Protein AF-A0A7K4AYM3-F1 (afdb_monomer_lite)

pLDDT: mean 70.05, std 12.43, range [46.91, 89.94]

Secondary structure (DSSP, 8-state):
--HHHHHHHHHHHHHHHHTT----S-----------PPPPPTTS----PPPPTTTT--

Radius of gyration: 22.33 Å; chains: 1; bounding box: 35×38×54 Å

Structure (mmCIF, N/CA/C/O backbone):
data_AF-A0A7K4AYM3-F1
#
_entry.id   AF-A0A7K4AYM3-F1
#
loop_
_atom_site.group_PDB
_atom_site.id
_atom_site.type_symbol
_atom_site.label_atom_id
_atom_site.label_alt_id
_atom_site.label_comp_id
_atom_site.label_asym_id
_atom_site.label_entity_id
_atom_site.label_seq_id
_atom_site.pdbx_PDB_ins_code
_atom_site.Cartn_x
_atom_site.Cartn_y
_atom_site.Cartn_z
_atom_site.occupancy
_atom_site.B_iso_or_equiv
_atom_site.auth_seq_id
_atom_site.auth_comp_id
_atom_site.auth_asym_id
_atom_site.auth_atom_id
_atom_site.pdbx_PDB_model_num
ATOM 1 N N . MET A 1 1 ? 0.664 -6.454 -44.457 1.00 62.31 1 MET A N 1
ATOM 2 C CA . MET A 1 1 ? 0.103 -6.671 -43.103 1.00 62.31 1 MET A CA 1
ATOM 3 C C . MET A 1 1 ? 1.182 -6.842 -42.032 1.00 62.31 1 MET A C 1
ATOM 5 O O . MET A 1 1 ? 0.956 -6.402 -40.920 1.00 62.31 1 MET A O 1
ATOM 9 N N . PHE A 1 2 ? 2.364 -7.389 -42.350 1.00 60.19 2 PHE A N 1
ATOM 10 C CA . PHE A 1 2 ? 3.447 -7.591 -41.369 1.00 60.19 2 PHE A CA 1
ATOM 11 C C . PHE A 1 2 ? 4.208 -6.325 -40.937 1.00 60.19 2 PHE A C 1
ATOM 13 O O . PHE A 1 2 ? 4.798 -6.329 -39.866 1.00 60.19 2 PHE A O 1
ATOM 20 N N . LYS A 1 3 ? 4.173 -5.244 -41.733 1.00 63.84 3 LYS A N 1
ATOM 21 C CA . LYS A 1 3 ? 4.864 -3.975 -41.433 1.00 63.84 3 LYS A CA 1
ATOM 22 C C . LYS A 1 3 ? 4.419 -3.403 -40.073 1.00 63.84 3 LYS A C 1
ATOM 24 O O . LYS A 1 3 ? 5.234 -3.270 -39.180 1.00 63.84 3 LYS A O 1
ATOM 29 N N . ASN A 1 4 ? 3.103 -3.299 -39.864 1.00 64.44 4 ASN A N 1
ATOM 30 C CA . ASN A 1 4 ? 2.498 -2.785 -38.629 1.00 64.44 4 ASN A CA 1
ATOM 31 C C . ASN A 1 4 ? 2.830 -3.607 -37.368 1.00 64.44 4 ASN A C 1
ATOM 33 O O . ASN A 1 4 ? 2.843 -3.064 -36.272 1.00 64.44 4 ASN A O 1
ATOM 37 N N . ILE A 1 5 ? 3.054 -4.920 -37.507 1.00 70.06 5 ILE A N 1
ATOM 38 C CA . ILE A 1 5 ? 3.395 -5.798 -36.374 1.00 70.06 5 ILE A CA 1
ATOM 39 C C . ILE A 1 5 ? 4.861 -5.608 -35.980 1.00 70.06 5 ILE A C 1
ATOM 41 O O . ILE A 1 5 ? 5.182 -5.590 -34.795 1.00 70.06 5 ILE A O 1
ATOM 45 N N . ILE A 1 6 ? 5.742 -5.458 -36.971 1.00 69.00 6 ILE A N 1
ATOM 46 C CA . ILE A 1 6 ? 7.166 -5.205 -36.741 1.00 69.00 6 ILE A CA 1
ATOM 47 C C . ILE A 1 6 ? 7.348 -3.809 -36.138 1.00 69.00 6 ILE A C 1
ATOM 49 O O . ILE A 1 6 ? 8.061 -3.681 -35.149 1.00 69.00 6 ILE A O 1
ATOM 53 N N . ASP A 1 7 ? 6.652 -2.800 -36.667 1.00 67.75 7 ASP A N 1
ATOM 54 C CA . ASP A 1 7 ? 6.722 -1.422 -36.169 1.00 67.75 7 ASP A CA 1
ATOM 55 C C . ASP A 1 7 ? 6.259 -1.333 -34.698 1.00 67.75 7 ASP A C 1
ATOM 57 O O . ASP A 1 7 ? 6.967 -0.774 -33.862 1.00 67.75 7 ASP A O 1
ATOM 61 N N . LEU A 1 8 ? 5.152 -2.003 -34.341 1.00 67.94 8 LEU A N 1
ATOM 62 C CA . LEU A 1 8 ? 4.680 -2.096 -32.952 1.00 67.94 8 LEU A CA 1
ATOM 63 C C . LEU A 1 8 ? 5.665 -2.857 -32.043 1.00 67.94 8 LEU A C 1
ATOM 65 O O . LEU A 1 8 ? 5.860 -2.495 -30.885 1.00 67.94 8 LEU A O 1
ATOM 69 N N . GLY A 1 9 ? 6.311 -3.906 -32.560 1.00 66.44 9 GLY A N 1
ATOM 70 C CA . GLY A 1 9 ? 7.335 -4.655 -31.830 1.00 66.44 9 GLY A CA 1
ATOM 71 C C . GLY A 1 9 ? 8.600 -3.835 -31.555 1.00 66.44 9 GLY A C 1
ATOM 72 O O . GLY A 1 9 ? 9.199 -3.979 -30.490 1.00 66.44 9 GLY A O 1
ATOM 73 N N . VAL A 1 10 ? 8.999 -2.956 -32.476 1.00 69.94 10 VAL A N 1
ATOM 74 C CA . VAL A 1 10 ? 10.147 -2.052 -32.293 1.00 69.94 10 VAL A CA 1
ATOM 75 C C . VAL A 1 10 ? 9.821 -0.961 -31.270 1.00 69.94 10 VAL A C 1
ATOM 77 O O . VAL A 1 10 ? 10.630 -0.725 -30.375 1.00 69.94 10 VAL A O 1
ATOM 80 N N . GLU A 1 11 ? 8.629 -0.358 -31.334 1.00 64.06 11 GLU A N 1
ATOM 81 C CA . GLU A 1 11 ? 8.192 0.658 -30.361 1.00 64.06 11 GLU A CA 1
ATOM 82 C C . GLU A 1 11 ? 8.112 0.113 -28.926 1.00 64.06 11 GLU A C 1
ATOM 84 O O . GLU A 1 11 ? 8.563 0.776 -27.990 1.00 64.06 11 GLU A O 1
ATOM 89 N N . ILE A 1 12 ? 7.597 -1.110 -28.737 1.00 68.38 12 ILE A N 1
ATOM 90 C CA . ILE A 1 12 ? 7.494 -1.736 -27.408 1.00 68.38 12 ILE A CA 1
ATOM 91 C C . ILE A 1 12 ? 8.880 -1.979 -26.796 1.00 68.38 12 ILE A C 1
ATOM 93 O O . ILE A 1 12 ? 9.082 -1.682 -25.620 1.00 68.38 12 ILE A O 1
ATOM 97 N N . ASN A 1 13 ? 9.843 -2.488 -27.572 1.00 59.28 13 ASN A N 1
ATOM 98 C CA . ASN A 1 13 ? 11.192 -2.746 -27.058 1.00 59.28 13 ASN A CA 1
ATOM 99 C C . ASN A 1 13 ? 11.915 -1.440 -26.683 1.00 59.28 13 ASN A C 1
ATOM 101 O O . ASN A 1 13 ? 12.495 -1.359 -25.601 1.00 59.28 13 ASN A O 1
ATOM 105 N N . LEU A 1 14 ? 11.797 -0.396 -27.513 1.00 62.62 14 LEU A N 1
ATOM 106 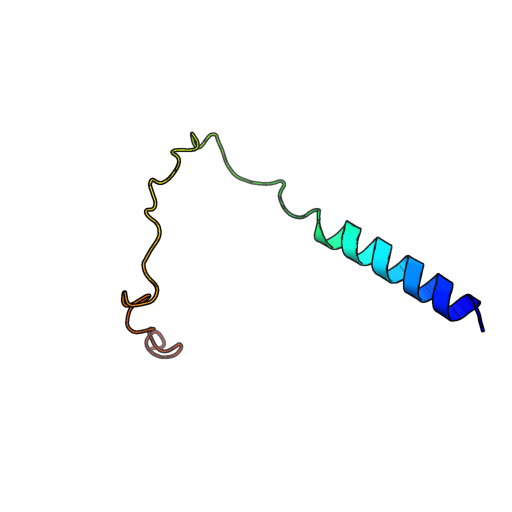C CA . LEU A 1 14 ? 12.376 0.923 -27.225 1.00 62.62 14 LEU A CA 1
ATOM 107 C C . LEU A 1 14 ? 11.763 1.565 -25.964 1.00 62.62 14 LEU A C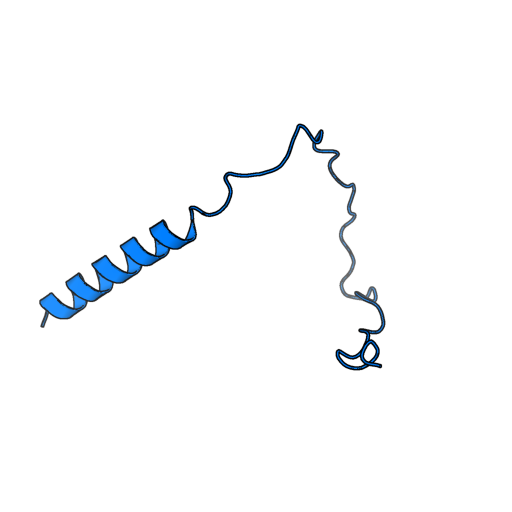 1
ATOM 109 O O . LEU A 1 14 ? 12.470 2.174 -25.163 1.00 62.62 14 LEU A O 1
ATOM 113 N N . GLY A 1 15 ? 10.448 1.416 -25.765 1.00 60.31 15 GLY A N 1
ATOM 114 C CA . GLY A 1 15 ? 9.748 1.929 -24.583 1.00 60.31 15 GLY A CA 1
ATOM 115 C C . GLY A 1 15 ? 10.130 1.218 -23.278 1.00 60.31 15 GLY A C 1
ATOM 116 O O . GLY A 1 15 ? 10.176 1.857 -22.226 1.00 60.31 15 GLY A O 1
ATOM 117 N N . VAL A 1 16 ? 10.439 -0.083 -23.337 1.00 60.28 16 VAL A N 1
ATOM 118 C CA . VAL A 1 16 ? 10.911 -0.861 -22.177 1.00 60.28 16 VAL A CA 1
ATOM 119 C C . VAL A 1 16 ? 12.332 -0.452 -21.778 1.00 60.28 16 VAL A C 1
ATOM 121 O O . VAL A 1 16 ? 12.579 -0.266 -20.588 1.00 60.28 16 VAL A O 1
ATOM 124 N N . GLU A 1 17 ? 13.232 -0.227 -22.740 1.00 59.34 17 GLU A N 1
ATOM 125 C CA . GLU A 1 17 ? 14.591 0.276 -22.466 1.00 59.34 17 GLU A CA 1
ATOM 126 C C . GLU A 1 17 ? 14.589 1.711 -21.907 1.00 59.34 17 GLU A C 1
ATOM 128 O O . GLU A 1 17 ? 15.369 2.042 -21.010 1.00 59.34 17 GLU A O 1
ATOM 133 N N . PHE A 1 18 ? 13.680 2.574 -22.376 1.00 57.19 18 PHE A N 1
ATOM 134 C CA . PHE A 1 18 ? 13.602 3.962 -21.903 1.00 57.19 18 PHE A CA 1
ATOM 135 C C . PHE A 1 18 ? 13.121 4.072 -20.444 1.00 57.19 18 PHE A C 1
ATOM 137 O O . PHE A 1 18 ? 13.503 4.994 -19.724 1.00 57.19 18 PHE A O 1
ATOM 144 N N . MET A 1 19 ? 12.324 3.110 -19.967 1.00 59.16 19 MET A N 1
ATOM 145 C CA . MET A 1 19 ? 11.811 3.100 -18.593 1.00 59.16 19 MET A CA 1
ATOM 146 C C . MET A 1 19 ? 12.851 2.633 -17.554 1.00 59.16 19 MET A C 1
ATOM 148 O O . MET A 1 19 ? 12.641 2.820 -16.356 1.00 59.16 19 MET A O 1
ATOM 152 N N . THR A 1 20 ? 13.988 2.072 -17.984 1.00 60.38 20 THR A N 1
ATOM 153 C CA . THR A 1 20 ? 15.022 1.516 -17.090 1.00 60.38 20 THR A CA 1
ATOM 154 C C . THR A 1 20 ? 16.182 2.465 -16.747 1.00 60.38 20 THR A C 1
ATOM 156 O O . THR A 1 20 ? 17.060 2.072 -15.985 1.00 60.38 20 THR A O 1
ATOM 159 N N . HIS A 1 21 ? 16.191 3.721 -17.218 1.00 52.94 21 HIS A N 1
ATOM 160 C CA . HIS A 1 21 ? 17.323 4.660 -17.048 1.00 52.94 21 HIS A CA 1
ATOM 161 C C . HIS A 1 21 ? 17.043 5.903 -16.176 1.00 52.94 21 HIS A C 1
ATOM 163 O O . HIS A 1 21 ? 17.521 6.996 -16.466 1.00 52.94 21 HIS A O 1
ATOM 169 N N . HIS A 1 22 ? 16.314 5.767 -15.065 1.00 52.69 22 HIS A N 1
ATOM 170 C CA . HIS A 1 22 ? 16.155 6.860 -14.092 1.00 52.69 22 HIS A CA 1
ATOM 171 C C . HIS A 1 22 ? 16.632 6.457 -12.692 1.00 52.69 22 HIS A C 1
ATOM 173 O O . HIS A 1 22 ? 15.816 6.252 -11.797 1.00 52.69 22 H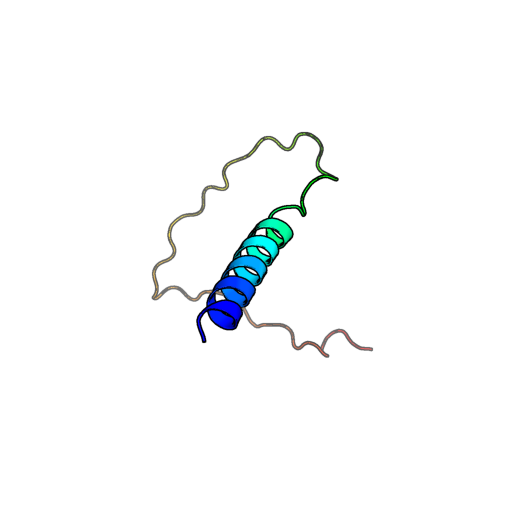IS A O 1
ATOM 179 N N . ASN A 1 23 ? 17.952 6.357 -12.476 1.00 52.97 23 ASN A N 1
ATOM 180 C CA . ASN A 1 23 ? 18.510 6.504 -11.124 1.00 52.97 23 ASN A CA 1
ATOM 181 C C . ASN A 1 23 ? 20.028 6.764 -11.091 1.00 52.97 23 ASN A C 1
ATOM 183 O O . ASN A 1 23 ? 20.788 6.003 -10.504 1.00 52.97 23 ASN A O 1
ATOM 187 N N . GLU A 1 24 ? 20.492 7.855 -11.690 1.00 54.72 24 GLU A N 1
ATOM 188 C CA . GLU A 1 24 ? 21.837 8.370 -11.413 1.00 54.72 24 GLU A CA 1
ATOM 189 C C . GLU A 1 24 ? 21.719 9.832 -11.007 1.00 54.72 24 GLU A C 1
ATOM 191 O O . GLU A 1 24 ? 21.835 10.712 -11.842 1.00 54.72 24 GLU A O 1
ATOM 196 N N . GLU A 1 25 ? 21.385 10.085 -9.737 1.00 55.19 25 GLU A N 1
ATOM 197 C CA . GLU A 1 25 ? 21.861 11.241 -8.963 1.00 55.19 25 GLU A CA 1
ATOM 198 C C . GLU A 1 25 ? 21.246 11.212 -7.548 1.00 55.19 25 GLU A C 1
ATOM 200 O O . GLU A 1 25 ? 20.047 11.412 -7.365 1.00 55.19 25 GLU A O 1
ATOM 205 N N . LYS A 1 26 ? 22.123 11.043 -6.543 1.00 52.09 26 LYS A N 1
ATOM 206 C CA . LYS A 1 26 ? 21.913 11.014 -5.074 1.00 52.09 26 LYS A CA 1
ATOM 207 C C . LYS A 1 26 ? 21.679 9.634 -4.442 1.00 52.09 26 LYS A C 1
ATOM 209 O O . LYS A 1 26 ? 20.545 9.250 -4.184 1.00 52.09 26 LYS A O 1
ATOM 214 N N . LYS A 1 27 ? 22.754 9.044 -3.908 1.00 46.91 27 LYS A N 1
ATOM 215 C CA . LYS A 1 27 ? 22.947 9.006 -2.445 1.00 46.91 27 LYS A CA 1
ATOM 216 C C . LYS A 1 27 ? 24.372 8.594 -2.088 1.00 46.91 27 LYS A C 1
ATOM 218 O O . LYS A 1 27 ? 24.853 7.552 -2.510 1.00 46.91 27 LYS A O 1
ATOM 223 N N . ALA A 1 28 ? 25.023 9.431 -1.288 1.00 52.31 28 ALA A N 1
ATOM 224 C CA . ALA A 1 28 ? 26.215 9.069 -0.546 1.00 52.31 28 ALA A CA 1
ATOM 225 C C . ALA A 1 28 ? 25.964 7.794 0.276 1.00 52.31 28 ALA A C 1
ATOM 227 O O . ALA A 1 28 ? 24.906 7.670 0.893 1.00 52.31 28 ALA A O 1
ATOM 228 N N . GLU A 1 29 ? 26.944 6.893 0.242 1.00 53.69 29 GLU A N 1
ATOM 229 C CA . GLU A 1 29 ? 27.241 5.803 1.178 1.00 53.69 29 GLU A CA 1
ATOM 230 C C . GLU A 1 29 ? 26.260 5.669 2.362 1.00 53.69 29 GLU A C 1
ATOM 232 O O . GLU A 1 29 ? 26.521 6.109 3.480 1.00 53.69 29 GLU A O 1
ATOM 237 N N . SER A 1 30 ? 25.106 5.041 2.131 1.00 56.12 30 SER A N 1
ATOM 238 C CA . SER A 1 30 ? 24.315 4.464 3.212 1.00 56.12 30 SER A CA 1
ATOM 239 C C . SER A 1 30 ? 24.632 2.984 3.230 1.00 56.12 30 SER A C 1
ATOM 241 O O . SER A 1 30 ? 24.192 2.266 2.337 1.00 56.12 30 SER A O 1
ATOM 243 N N . LYS A 1 31 ? 25.411 2.544 4.224 1.00 57.19 31 LYS A N 1
ATOM 244 C CA . LYS A 1 31 ? 25.517 1.128 4.589 1.00 57.19 31 LYS A CA 1
ATOM 245 C C . LYS A 1 31 ? 24.111 0.535 4.533 1.00 57.19 31 LYS A C 1
ATOM 247 O O . LYS A 1 31 ? 23.217 1.050 5.204 1.00 57.19 31 LYS A O 1
ATOM 252 N N . GLU A 1 32 ? 23.920 -0.466 3.684 1.00 61.62 32 GLU A N 1
ATOM 253 C CA . GLU A 1 32 ? 22.678 -1.224 3.584 1.00 61.62 32 GLU A CA 1
ATOM 254 C C . GLU A 1 32 ? 22.492 -1.976 4.903 1.00 61.62 32 GLU A C 1
ATOM 256 O O . GLU A 1 32 ? 22.915 -3.115 5.077 1.00 61.62 32 GLU A O 1
ATOM 261 N N . GLU A 1 33 ? 21.942 -1.291 5.900 1.00 70.19 33 GLU A N 1
ATOM 262 C CA . GLU A 1 33 ? 21.427 -1.933 7.094 1.00 70.19 33 GLU A CA 1
ATOM 263 C C . GLU A 1 33 ? 20.161 -2.663 6.644 1.00 70.19 33 GLU A C 1
ATOM 265 O O . GLU A 1 33 ? 19.105 -2.049 6.475 1.00 70.19 33 GLU A O 1
ATOM 270 N N . GLU A 1 34 ? 20.299 -3.958 6.338 1.00 72.62 34 GLU A N 1
ATOM 271 C CA . GLU A 1 34 ? 19.166 -4.823 6.019 1.00 72.62 34 GLU A CA 1
ATOM 272 C C . GLU A 1 34 ? 18.129 -4.686 7.136 1.00 72.62 34 GLU A C 1
ATOM 274 O O . GLU A 1 34 ? 18.327 -5.123 8.275 1.00 72.62 34 GLU A O 1
ATOM 279 N N . ALA A 1 35 ? 17.016 -4.028 6.814 1.00 76.75 35 ALA A N 1
ATOM 280 C CA . ALA A 1 35 ? 15.913 -3.886 7.739 1.00 76.75 35 ALA A CA 1
ATOM 281 C C . ALA A 1 35 ? 15.376 -5.288 8.040 1.00 76.75 35 ALA A C 1
ATOM 283 O O . ALA A 1 35 ? 14.852 -5.970 7.159 1.00 76.75 35 ALA A O 1
ATOM 284 N N . LYS A 1 36 ? 15.509 -5.721 9.296 1.00 77.31 36 LYS A N 1
ATOM 285 C CA . LYS A 1 36 ? 14.950 -6.988 9.775 1.00 77.31 36 LYS A CA 1
ATOM 286 C C . LYS A 1 36 ? 13.430 -6.862 9.809 1.00 77.31 36 LYS A C 1
ATOM 288 O O . LYS A 1 36 ? 12.862 -6.444 10.814 1.00 77.31 36 LYS A O 1
ATOM 293 N N . VAL A 1 37 ? 12.782 -7.159 8.688 1.00 81.94 37 VAL A N 1
ATOM 294 C CA . VAL A 1 37 ? 11.323 -7.165 8.579 1.00 81.94 37 VAL A CA 1
ATOM 295 C C . VAL A 1 37 ? 10.850 -8.608 8.625 1.00 81.94 37 VAL A C 1
ATOM 297 O O . VAL A 1 37 ? 11.167 -9.408 7.748 1.00 81.94 37 VAL A O 1
ATOM 300 N N . GLU A 1 38 ? 10.089 -8.940 9.661 1.00 83.88 38 GLU A N 1
ATOM 301 C CA . GLU A 1 38 ? 9.452 -10.248 9.771 1.00 83.88 38 GLU A CA 1
ATOM 302 C C . GLU A 1 38 ? 8.236 -10.347 8.828 1.00 83.88 38 GLU A C 1
ATOM 304 O O . GLU A 1 38 ? 7.521 -9.355 8.630 1.00 83.88 38 GLU A O 1
ATOM 309 N N . PRO A 1 39 ? 7.971 -11.525 8.228 1.00 87.50 39 PRO A N 1
ATOM 310 C CA . PRO A 1 39 ? 6.775 -11.737 7.421 1.00 87.50 39 PRO A CA 1
ATOM 311 C C . PRO A 1 39 ? 5.493 -11.547 8.240 1.00 87.50 39 PRO A C 1
ATOM 313 O O . PRO A 1 39 ? 5.262 -12.235 9.227 1.00 87.50 39 PRO A O 1
ATOM 316 N N . ILE A 1 40 ? 4.625 -10.646 7.786 1.00 84.38 40 ILE A N 1
ATOM 317 C CA . ILE A 1 40 ? 3.359 -10.314 8.454 1.00 84.38 40 ILE A CA 1
ATOM 318 C C . ILE A 1 40 ? 2.281 -11.335 8.062 1.00 84.38 40 ILE A C 1
ATOM 320 O O . ILE A 1 40 ? 2.007 -11.500 6.863 1.00 84.38 40 ILE A O 1
ATOM 324 N N . HIS A 1 41 ? 1.597 -11.958 9.025 1.00 88.31 41 HIS A N 1
ATOM 325 C CA . HIS A 1 41 ? 0.497 -12.888 8.742 1.00 88.31 41 HIS A CA 1
ATOM 326 C C . HIS A 1 41 ? -0.695 -12.161 8.071 1.00 88.31 41 HIS A C 1
ATOM 328 O O . HIS A 1 41 ? -0.981 -11.010 8.399 1.00 88.31 41 HIS A O 1
ATOM 334 N N . PRO A 1 42 ? -1.440 -12.776 7.130 1.00 86.81 42 PRO A N 1
ATOM 335 C CA . PRO A 1 42 ? -2.572 -12.119 6.456 1.00 86.81 42 PRO A CA 1
ATOM 336 C C . PRO A 1 42 ? -3.714 -11.692 7.392 1.00 86.81 42 PRO A C 1
ATOM 338 O O . PRO A 1 42 ? -4.479 -10.797 7.050 1.00 86.81 42 PRO A O 1
ATOM 341 N N . SER A 1 43 ? -3.834 -12.319 8.564 1.00 89.94 43 SER A N 1
ATOM 342 C CA . SER A 1 43 ? -4.800 -11.926 9.603 1.00 89.94 43 SER A CA 1
ATOM 343 C C . SER A 1 43 ? -4.351 -10.721 10.436 1.00 89.94 43 SER A C 1
ATOM 345 O O . SER A 1 43 ? -5.160 -10.167 11.178 1.00 89.94 43 SER A O 1
ATOM 347 N N . GLU A 1 44 ? -3.082 -10.317 10.350 1.00 87.75 44 GLU A N 1
ATOM 348 C CA . GLU A 1 44 ? -2.597 -9.118 11.028 1.00 87.75 44 GLU A CA 1
ATOM 349 C C . GLU A 1 44 ? -3.076 -7.864 10.292 1.00 87.75 44 GLU A C 1
ATOM 351 O O . GLU A 1 44 ? -3.070 -7.779 9.061 1.00 87.75 44 GLU A O 1
ATOM 356 N N . SER A 1 45 ? -3.508 -6.863 11.060 1.00 82.38 45 SER A N 1
ATOM 357 C CA . SER A 1 45 ? -4.020 -5.610 10.507 1.00 82.38 45 SER A CA 1
ATOM 358 C C . SER A 1 45 ? -2.883 -4.800 9.889 1.00 82.38 45 SER A C 1
ATOM 360 O O . SER A 1 45 ? -2.052 -4.225 10.590 1.00 82.38 45 SER A O 1
ATOM 362 N N . ARG A 1 46 ? -2.852 -4.750 8.555 1.00 82.69 46 ARG A N 1
ATOM 363 C CA . ARG A 1 46 ? -1.868 -3.975 7.795 1.00 82.69 46 ARG A CA 1
ATOM 364 C C . ARG A 1 46 ? -2.371 -2.550 7.570 1.00 82.69 46 ARG A C 1
ATOM 366 O O . ARG A 1 46 ? -3.401 -2.341 6.936 1.00 82.69 46 ARG A O 1
ATOM 373 N N . GLY A 1 47 ? -1.584 -1.574 8.019 1.00 78.69 47 GLY A N 1
ATOM 374 C CA . GLY A 1 47 ? -1.833 -0.149 7.795 1.00 78.69 47 GLY A CA 1
ATOM 375 C C . GLY A 1 47 ? -2.812 0.483 8.792 1.00 78.69 47 GLY A C 1
ATOM 376 O O . GLY A 1 47 ? -3.740 -0.147 9.285 1.00 78.69 47 GLY A O 1
ATOM 377 N N . GLY A 1 48 ? -2.576 1.758 9.107 1.00 84.06 48 GLY A N 1
ATOM 378 C CA . GLY A 1 48 ? -3.443 2.565 9.968 1.00 84.06 48 GLY A CA 1
ATOM 379 C C . GLY A 1 48 ? -4.472 3.384 9.183 1.00 84.06 48 GLY A C 1
ATOM 380 O O . GLY A 1 48 ? -4.548 3.319 7.954 1.00 84.06 48 GLY A O 1
ATOM 381 N N . LYS A 1 49 ? -5.237 4.219 9.897 1.00 83.75 49 LYS A N 1
ATOM 382 C CA . LYS A 1 49 ? -6.155 5.190 9.283 1.00 83.75 49 LYS A CA 1
ATOM 383 C C . LYS A 1 49 ? -5.394 6.079 8.291 1.00 83.75 49 LYS A C 1
ATOM 385 O O . LYS A 1 49 ? -4.467 6.797 8.672 1.00 83.75 49 LYS A O 1
ATOM 390 N N . LYS A 1 50 ? -5.769 6.017 7.012 1.00 84.06 50 LYS A N 1
ATOM 391 C CA . LYS A 1 50 ? -5.230 6.929 6.000 1.00 84.06 50 LYS A CA 1
ATOM 392 C C . LYS A 1 50 ? -5.759 8.326 6.313 1.00 84.06 50 LYS A C 1
ATOM 394 O O . LYS A 1 50 ? -6.957 8.484 6.524 1.00 84.06 50 LYS A O 1
ATOM 399 N N . ARG A 1 51 ? -4.869 9.318 6.380 1.00 83.19 51 ARG A N 1
ATOM 400 C CA . ARG A 1 51 ? -5.294 10.722 6.444 1.00 83.19 51 ARG A CA 1
ATOM 401 C C . ARG A 1 51 ? -5.972 11.060 5.116 1.00 83.19 51 ARG A C 1
ATOM 403 O O . ARG A 1 51 ? -5.467 10.656 4.065 1.00 83.19 51 ARG A O 1
ATOM 410 N N . GLY A 1 52 ? -7.119 11.727 5.166 1.00 86.94 52 GLY A N 1
ATOM 411 C CA . GLY A 1 52 ? -7.795 12.221 3.977 1.00 86.94 52 GLY A CA 1
ATOM 412 C C . GLY A 1 52 ? -6.904 13.238 3.270 1.00 86.94 52 GLY A C 1
ATOM 413 O O . GLY A 1 52 ? -6.226 14.029 3.921 1.00 86.94 52 GLY A O 1
ATOM 414 N N . LEU A 1 53 ? -6.898 13.222 1.936 1.00 85.44 53 LEU A N 1
ATOM 415 C CA . LEU A 1 53 ? -6.065 14.119 1.124 1.00 85.44 53 LEU A CA 1
ATOM 416 C C . LEU A 1 53 ? -6.273 15.603 1.481 1.00 85.44 53 LEU A C 1
ATOM 418 O O . LEU A 1 53 ? -5.353 16.404 1.365 1.00 85.44 53 LEU A O 1
ATOM 422 N N . LEU A 1 54 ? -7.480 15.951 1.931 1.00 86.81 54 LEU A N 1
ATOM 423 C CA . LEU A 1 54 ? -7.884 17.317 2.247 1.00 86.81 54 LEU A CA 1
ATOM 424 C C . LEU A 1 54 ? -7.729 17.673 3.735 1.00 86.81 54 LEU A C 1
ATOM 426 O O . LEU A 1 54 ? -7.860 18.842 4.080 1.00 86.81 54 LEU A O 1
ATOM 430 N N . ASP A 1 55 ? -7.390 16.716 4.610 1.00 84.31 55 ASP A N 1
ATOM 431 C CA . ASP A 1 55 ? -7.247 16.949 6.062 1.00 84.31 55 ASP A CA 1
ATOM 432 C C . ASP A 1 55 ? -6.085 17.904 6.393 1.00 84.31 55 ASP A C 1
ATOM 434 O O . ASP A 1 55 ? -5.981 18.431 7.501 1.00 84.31 55 ASP A O 1
ATOM 438 N N . THR A 1 56 ? -5.175 18.108 5.440 1.00 81.56 56 THR A N 1
ATOM 439 C CA . THR A 1 56 ? -4.006 18.984 5.566 1.00 81.56 56 THR A CA 1
ATOM 440 C C . THR A 1 56 ? -4.180 20.340 4.883 1.00 81.56 56 THR A C 1
ATOM 442 O O . THR A 1 56 ? -3.263 21.158 4.944 1.00 81.56 56 THR A O 1
ATOM 445 N N . CYS A 1 57 ? -5.316 20.595 4.229 1.00 77.31 57 CYS A N 1
ATOM 446 C CA . CYS A 1 57 ? -5.577 21.850 3.527 1.00 77.31 57 CYS A CA 1
ATOM 447 C C . CYS A 1 57 ? -6.283 22.839 4.472 1.00 77.31 57 CYS A C 1
ATOM 449 O O . CYS A 1 57 ? -7.387 22.565 4.939 1.00 77.31 57 CYS A O 1
ATOM 451 N N . LYS A 1 58 ? -5.617 23.961 4.773 1.00 73.00 58 LYS A N 1
ATOM 452 C CA . LYS A 1 58 ? -6.165 25.117 5.505 1.00 73.00 58 LYS A CA 1
ATOM 453 C C . LYS A 1 58 ? -6.654 26.181 4.538 1.00 73.00 58 LYS A C 1
ATOM 455 O O . LYS A 1 58 ? -5.998 26.327 3.483 1.00 73.00 58 LYS A O 1
#

Sequence (58 aa):
MFKNIIDLGVEINLGVEFMTHHNEEKKAESKEEEAKVEPIHPSESRGGKKRGLLDTCK

Organism: NCBI:txid1715806

Foldseek 3Di:
DVVVVVVVVVVVVVVVVVVPPPDPDDDDDDDCPPPPDDDDDPPDDPDDDDDDPCNPPD

=== Feature glossary ===
Legend for the data blocks above and below:

— What the protein is —

The amino-acid sequence is the protein's primary structure: the linear order of residues from the N-terminus to the C-terminus, written in one-letter code. Everything e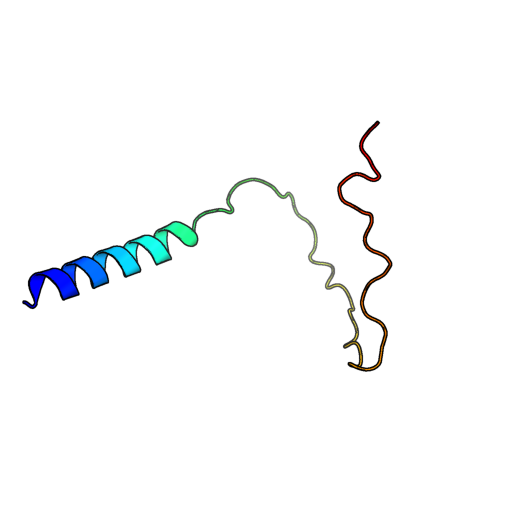lse here — the 3D coordinates, the secondary structure, the domain annotations — is ultimately a consequence of this string.

Database cross-references. InterPro integrates a dozen domain/family signature databases into unified entries with residue-range hits. GO terms attach function/process/location labels with evidence codes. CATH codes position the fold in a four-level structural taxonomy. Organism is the NCBI-taxonomy species name.

— Where its atoms are —

The mmCIF block holds the 3D Cartesian coordinates of each backbone atom (N, Cα, C, O) in ångströms. mmCIF is the PDB's canonical archive format — a tagged-loop text representation of the atomic model.

The six renders are orthographic views along the three Cartesian axes in both directions. Representation (cartoon, sticks, or surface) and color scheme (sequence-rainbow or by-chain) vary across proteins so the training set covers all the common visualization conventions.

— Local backbone conformation —

Secondary structure is the local, repeating backbone conformation. DSSP classifies it into eight states by reading the hydrogen-bond network: three helix types (H, G, I), two β types (E, B), two non-regular types (T, S), and unstructured coil (-).

SS3 is a coarse helix/strand/coil call (letters a/b/c) made by the P-SEA algorithm from inter-Cα distances and dihedrals. It is less detailed than DSSP but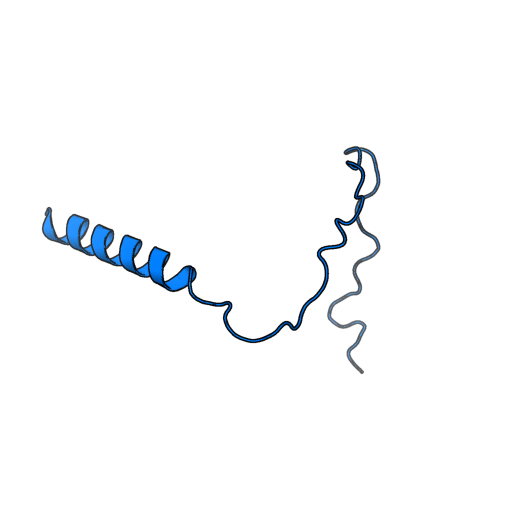 needs only Cα positions.

Backbone dihedral angles. Every residue except chain termini has a φ (preceding-C → N → Cα → C) and a ψ (N → Cα → C → next-N). They are reported in degrees following the IUPAC sign convention. Secondary structure is essentially a statement about which (φ, ψ) basin each residue occupies.

— Global shape and packing —

The geometric summary reports three shape descriptors. Rg (radius of gyration) measures how spread out the Cα atoms are about their centre of mass; compact globular proteins have small Rg, elongated or unfolded ones large. Cα contacts (<8 Å, |i−j|>4) count long-range residue pairs in spatial proximity — high for tightly packed folds, near zero for rods or random coil. The bounding-box extents give the protein's footprint along x, y, z in Å.

Solvent accessibility: the surface area of each residue that a 1.4 Å water probe can touch, in Å². When only backbone atoms are present the absolute values are lower than full-atom SASA (side chains contribute most of the area) and are flagged as backbone-only.

Plot images: a contact map (which residues are close in 3D, as an N×N binary image), a Ramachandran scatter (backbone torsion angles, revealing secondary-structure composition at a glance), and — for AlphaFold structures — a PAE heatmap (pairwise prediction confidence).

— Structural neighborhood —

Foldseek's 3Di representation compresses backbone geometry into a per-residue letter drawn from a learned twenty-state alphabet. It captures the tertiary interaction pattern around each residue — which residues are packed against it in space, regardless of where they are in sequence.

Structural nearest neighbors (via Foldseek easy-search vs the PDB). Reported per hit: target PDB id, E-value, and alignment TM-score. A TM-score above ~0.5 is the conventional threshold for 'same fold'.

— Confidence and disorder —

pLDDT (predicted Local Distance Difference Test) is AlphaFold's per-residue confidence score, ranging from 0 to 100. Values above 90 indicate high confidence (typically well-packed cores); 70–90 is confident; 50–70 low confidence; below 50 usually means the region is disordered or the prediction is unreliable there. AlphaFold stores pLDDT in the mmCIF B-factor column.

For experimental (PDB) structures, the B-factor (temperature factor) quantifies the positional spread of each atom in the crystal — a combination of thermal vibration and static disorder — in units of Å². High B-factors mark flexible loops or poorly resolved regions; low B-factors mark the rigid, well-ordered core.

Predicted Aligned Error (PAE) is an AlphaFold confidence matrix: entry (i, j) is the expected error in the position of residue j, in ångströms, when the prediction is superimposed on the true structure at residue i. Low PAE within a block of residues means that block is internally rigid and well-predicted; high PAE betwee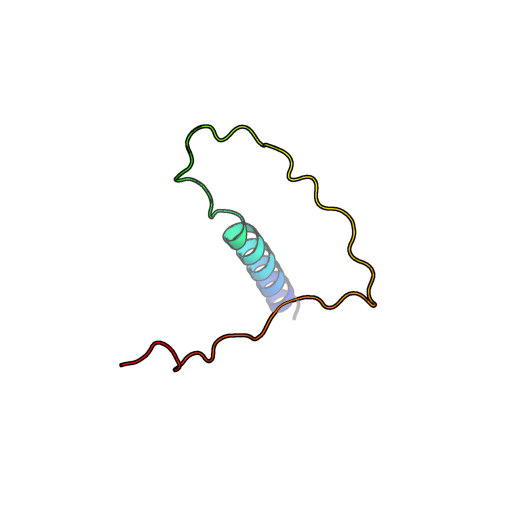n two blocks means their relative placement is uncertain even if each block individually is confident.